Protein AF-A0A899FP35-F1 (afdb_monomer_lite)

Structure (mmCIF, N/CA/C/O backbone):
data_AF-A0A899FP35-F1
#
_entry.id   AF-A0A899FP35-F1
#
loop_
_atom_site.group_PDB
_atom_site.id
_atom_site.type_symbol
_atom_site.label_atom_id
_atom_site.label_alt_id
_atom_site.label_comp_id
_atom_site.label_asym_id
_atom_site.label_entity_id
_atom_site.label_seq_id
_atom_site.pdbx_PDB_ins_code
_atom_site.Cartn_x
_atom_site.Cartn_y
_atom_site.Cartn_z
_atom_site.occupancy
_atom_site.B_iso_or_equiv
_atom_site.auth_seq_id
_atom_site.auth_comp_id
_atom_site.auth_asym_id
_atom_site.auth_atom_id
_atom_site.pdbx_PDB_model_num
ATOM 1 N N . MET A 1 1 ? -24.377 -4.307 20.522 1.00 33.94 1 MET A N 1
ATOM 2 C CA . MET A 1 1 ? -24.899 -4.309 19.137 1.00 33.94 1 MET A CA 1
ATOM 3 C C . MET A 1 1 ? -23.806 -3.761 18.231 1.00 33.94 1 MET A C 1
ATOM 5 O O . MET A 1 1 ? -23.578 -2.561 18.222 1.00 33.94 1 MET A O 1
ATOM 9 N N . THR A 1 2 ? -23.039 -4.625 17.567 1.00 42.44 2 THR A N 1
ATOM 10 C CA . THR A 1 2 ? -21.997 -4.194 16.625 1.00 42.44 2 THR A CA 1
ATOM 11 C C . THR A 1 2 ? -22.660 -3.916 15.279 1.00 42.44 2 THR A C 1
ATOM 13 O O . THR A 1 2 ? -23.159 -4.829 14.627 1.00 42.44 2 THR A O 1
ATOM 16 N N . HIS A 1 3 ? -22.720 -2.645 14.875 1.00 43.69 3 HIS A N 1
ATOM 17 C CA . HIS A 1 3 ? -23.179 -2.264 13.540 1.00 43.69 3 HIS A CA 1
ATOM 18 C C . HIS A 1 3 ? -22.214 -2.874 12.513 1.00 43.69 3 HIS A C 1
ATOM 20 O O . HIS A 1 3 ? -21.122 -2.361 12.270 1.00 43.69 3 HIS A O 1
ATOM 26 N N . LYS A 1 4 ? -22.588 -4.022 11.943 1.00 47.25 4 LYS A N 1
ATOM 27 C CA . LYS A 1 4 ? -21.860 -4.662 10.849 1.00 47.25 4 LYS A CA 1
ATOM 28 C C . LYS A 1 4 ? -22.169 -3.841 9.596 1.00 47.25 4 LYS A C 1
ATOM 30 O O . LYS A 1 4 ? -23.111 -4.149 8.875 1.00 47.25 4 LYS A O 1
ATOM 35 N N . ASN A 1 5 ? -21.440 -2.741 9.396 1.00 46.25 5 ASN A N 1
ATOM 36 C CA . ASN A 1 5 ? -21.504 -1.950 8.167 1.00 46.25 5 ASN A CA 1
ATOM 37 C C . ASN A 1 5 ? -21.242 -2.896 6.987 1.00 46.25 5 ASN A C 1
ATOM 39 O O . ASN A 1 5 ? -20.122 -3.373 6.808 1.00 46.25 5 ASN A O 1
ATOM 43 N N . GLN A 1 6 ? -22.293 -3.219 6.229 1.00 58.12 6 GLN A N 1
ATOM 44 C CA . GLN A 1 6 ? -22.262 -4.211 5.147 1.00 58.12 6 GLN A CA 1
ATOM 45 C C . GLN A 1 6 ? -21.555 -3.709 3.880 1.00 58.12 6 GLN A C 1
ATOM 47 O O . GLN A 1 6 ? -21.451 -4.436 2.898 1.00 58.12 6 GLN A O 1
ATOM 52 N N . HIS A 1 7 ? -21.009 -2.494 3.917 1.00 63.16 7 HIS A N 1
ATOM 53 C CA . HIS A 1 7 ? -20.227 -1.916 2.836 1.00 63.16 7 HIS A CA 1
ATOM 54 C C . HIS A 1 7 ? -18.831 -1.572 3.359 1.00 63.16 7 HIS A C 1
ATOM 56 O O . HIS A 1 7 ? -18.665 -0.673 4.184 1.00 63.16 7 HIS A O 1
ATOM 62 N N . ARG A 1 8 ? -17.824 -2.321 2.896 1.00 75.19 8 ARG A N 1
ATOM 63 C CA . ARG A 1 8 ? -16.405 -2.020 3.112 1.00 75.19 8 ARG A CA 1
ATOM 64 C C . ARG A 1 8 ? -15.884 -1.284 1.881 1.00 75.19 8 ARG A C 1
ATOM 66 O O . ARG A 1 8 ? -16.013 -1.784 0.769 1.00 75.19 8 ARG A O 1
ATOM 73 N N . LEU A 1 9 ? -15.323 -0.094 2.081 1.00 84.44 9 LEU A N 1
ATOM 74 C CA . LEU A 1 9 ? -14.649 0.652 1.021 1.00 84.44 9 LEU A CA 1
ATOM 75 C C . LEU A 1 9 ? -13.240 0.079 0.829 1.00 84.44 9 LEU A C 1
ATOM 77 O O . LEU A 1 9 ? -12.442 0.105 1.765 1.00 84.44 9 LEU A O 1
ATOM 81 N N . LEU A 1 10 ? -12.945 -0.394 -0.380 1.00 87.88 10 LEU A N 1
ATOM 82 C CA . LEU A 1 10 ? -11.598 -0.750 -0.819 1.00 87.88 10 LEU A CA 1
ATOM 83 C C . LEU A 1 10 ? -11.082 0.339 -1.761 1.00 87.88 10 LEU A C 1
ATOM 85 O O . LEU A 1 10 ? -11.732 0.663 -2.756 1.00 87.88 10 LEU A O 1
ATOM 89 N N . ILE A 1 11 ? -9.911 0.896 -1.462 1.00 89.25 11 ILE A N 1
ATOM 90 C CA . ILE A 1 11 ? -9.245 1.875 -2.320 1.00 89.25 11 ILE A CA 1
ATOM 91 C C . ILE A 1 11 ? -8.106 1.190 -3.062 1.00 89.25 11 ILE A C 1
ATOM 93 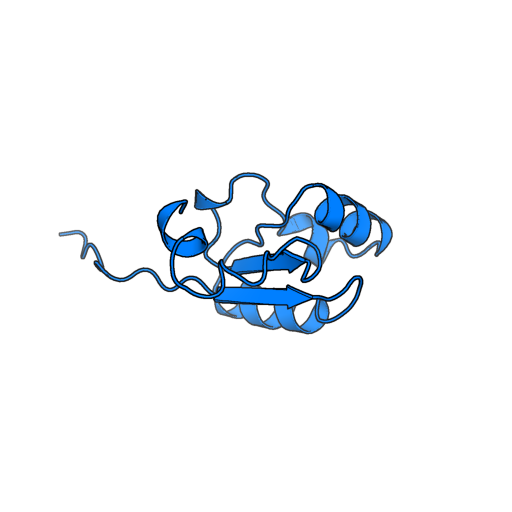O O . ILE A 1 11 ? -7.141 0.728 -2.454 1.00 89.25 11 ILE A O 1
ATOM 97 N N . LEU A 1 12 ? -8.205 1.177 -4.391 1.00 87.81 12 LEU A N 1
ATOM 98 C CA . LEU A 1 12 ? -7.159 0.680 -5.274 1.00 87.81 12 LEU A CA 1
ATOM 99 C C . LEU A 1 12 ? -6.373 1.852 -5.861 1.00 87.81 12 LEU A C 1
ATOM 101 O O . LEU A 1 12 ? -6.948 2.734 -6.502 1.00 87.81 12 LEU A O 1
ATOM 105 N N . VAL A 1 13 ? -5.053 1.848 -5.691 1.00 88.12 13 VAL A N 1
ATOM 106 C CA . VAL A 1 13 ? -4.167 2.833 -6.320 1.00 88.12 13 VAL A CA 1
ATOM 107 C C . VAL A 1 13 ? -3.196 2.123 -7.247 1.00 88.12 13 VAL A C 1
ATOM 109 O O . VAL A 1 13 ? -2.266 1.438 -6.815 1.00 88.12 13 VAL A O 1
ATOM 112 N N . ASN A 1 14 ? -3.398 2.336 -8.544 1.00 85.81 14 ASN A N 1
ATOM 113 C CA . ASN A 1 14 ? -2.481 1.865 -9.571 1.00 85.81 14 ASN A CA 1
ATOM 114 C C . ASN A 1 14 ? -1.227 2.744 -9.611 1.00 85.81 14 ASN A C 1
ATOM 116 O O . ASN A 1 14 ? -1.311 3.973 -9.657 1.00 85.81 14 ASN A O 1
ATOM 120 N N . THR A 1 15 ? -0.058 2.110 -9.657 1.00 80.88 15 THR A N 1
ATOM 121 C CA . THR A 1 15 ? 1.209 2.776 -9.991 1.00 80.88 15 THR A CA 1
ATOM 122 C C . THR A 1 15 ? 1.885 2.027 -11.133 1.00 80.88 15 THR A C 1
ATOM 124 O O . THR A 1 15 ? 1.699 0.820 -11.286 1.00 80.88 15 THR A O 1
ATOM 127 N N . TYR A 1 16 ? 2.633 2.745 -11.970 1.00 74.00 16 TYR A N 1
ATOM 128 C CA . TYR A 1 16 ? 3.274 2.148 -13.141 1.00 74.00 16 TYR A CA 1
ATOM 129 C C . TYR A 1 16 ? 4.550 1.385 -12.759 1.00 74.00 16 TYR A C 1
ATOM 131 O O . TYR A 1 16 ? 4.717 0.238 -13.157 1.00 74.00 16 TYR A O 1
ATOM 139 N N . ILE A 1 17 ? 5.435 2.002 -11.966 1.00 68.06 17 ILE A N 1
ATOM 140 C CA . ILE A 1 17 ? 6.601 1.347 -11.347 1.00 68.06 17 ILE A CA 1
ATOM 141 C C . ILE A 1 17 ? 6.866 2.011 -9.985 1.00 68.06 17 ILE A C 1
ATOM 143 O O . ILE A 1 17 ? 6.507 1.453 -8.954 1.00 68.06 17 ILE A O 1
ATOM 147 N N . ILE A 1 18 ? 7.387 3.240 -9.997 1.00 76.81 18 ILE A N 1
ATOM 148 C CA . ILE A 1 18 ? 7.585 4.120 -8.834 1.00 76.81 18 ILE A CA 1
ATOM 149 C C . ILE A 1 18 ? 6.665 5.334 -9.002 1.00 76.81 18 ILE A C 1
ATOM 151 O O . ILE A 1 18 ? 6.356 5.737 -10.128 1.00 76.81 18 ILE A O 1
ATOM 155 N N . GLY A 1 19 ? 6.205 5.903 -7.897 1.00 79.69 19 GLY A N 1
ATOM 156 C CA . GLY A 1 19 ? 5.380 7.099 -7.847 1.00 79.69 19 GLY A CA 1
ATOM 157 C C . GLY A 1 19 ? 4.071 6.890 -7.086 1.00 79.69 19 GLY A C 1
ATOM 158 O O . GLY A 1 19 ? 3.507 5.797 -7.043 1.00 79.69 19 GLY A O 1
ATOM 159 N N . LYS A 1 20 ? 3.543 8.005 -6.558 1.00 86.56 20 LYS A N 1
ATOM 160 C CA . LYS A 1 20 ? 2.324 8.108 -5.726 1.00 86.56 20 LYS A CA 1
ATOM 161 C C . LYS A 1 20 ? 2.458 7.551 -4.305 1.00 86.56 20 LYS A C 1
ATOM 163 O O . LYS A 1 20 ? 1.477 7.580 -3.574 1.00 86.56 20 LYS A O 1
ATOM 168 N N . GLU A 1 21 ? 3.642 7.167 -3.848 1.00 88.12 21 GLU A N 1
ATOM 169 C CA . GLU A 1 21 ? 3.878 6.679 -2.482 1.00 88.12 21 GLU A CA 1
ATOM 170 C C . GLU A 1 21 ? 3.539 7.739 -1.432 1.00 88.12 21 GLU A C 1
ATOM 172 O O . GLU A 1 21 ? 2.902 7.451 -0.423 1.00 88.12 21 GLU A O 1
ATOM 177 N N . LYS A 1 22 ? 3.887 9.003 -1.703 1.00 89.06 22 LYS A N 1
ATOM 178 C CA . LYS A 1 22 ? 3.524 10.133 -0.836 1.00 89.06 22 LYS A CA 1
ATOM 179 C C . LYS A 1 22 ? 2.007 10.347 -0.764 1.00 89.06 22 LYS A C 1
ATOM 181 O O . LYS A 1 22 ? 1.485 10.678 0.295 1.00 89.06 22 LYS A O 1
ATOM 186 N N . LEU A 1 23 ? 1.305 10.137 -1.881 1.00 90.81 23 LEU A N 1
ATOM 187 C CA . LEU A 1 23 ? -0.159 10.185 -1.928 1.00 90.81 23 LEU A CA 1
ATOM 188 C C . LEU A 1 23 ? -0.761 9.006 -1.153 1.00 90.81 23 LEU A C 1
ATOM 190 O O . LEU A 1 23 ? -1.663 9.215 -0.349 1.00 90.81 23 LEU A O 1
ATOM 194 N N . ALA A 1 24 ? -0.239 7.795 -1.363 1.00 90.94 24 ALA A N 1
ATOM 195 C CA . ALA A 1 24 ? -0.659 6.589 -0.661 1.00 90.94 24 ALA A CA 1
ATOM 196 C C . ALA A 1 24 ? -0.515 6.755 0.854 1.00 90.94 24 ALA A C 1
ATOM 198 O O . ALA A 1 24 ? -1.482 6.545 1.574 1.00 90.94 24 ALA A O 1
ATOM 199 N N . LEU A 1 25 ? 0.636 7.243 1.324 1.00 92.81 25 LEU A N 1
ATOM 200 C CA . LEU A 1 25 ? 0.858 7.592 2.728 1.00 92.81 25 LEU A CA 1
ATOM 201 C C . LEU A 1 25 ? -0.191 8.572 3.257 1.00 92.81 25 LEU A C 1
ATOM 203 O O . LEU A 1 25 ? -0.751 8.347 4.325 1.00 92.81 25 LEU A O 1
ATOM 207 N N . GLY A 1 26 ? -0.471 9.649 2.517 1.00 93.44 26 GLY A N 1
ATOM 208 C CA . GLY A 1 26 ? -1.480 10.634 2.911 1.00 93.44 26 GLY A CA 1
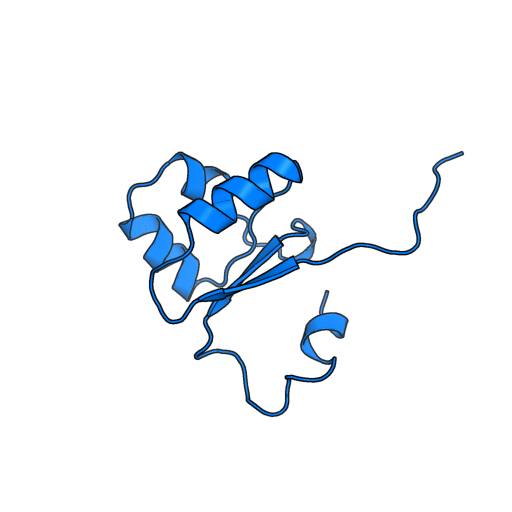ATOM 209 C C . GLY A 1 26 ? -2.860 10.002 3.099 1.00 93.44 26 GLY A C 1
ATOM 210 O O . GLY A 1 26 ? -3.471 10.162 4.151 1.00 93.44 26 GLY A O 1
ATOM 211 N N . ILE A 1 27 ? -3.309 9.224 2.112 1.00 92.94 27 ILE A N 1
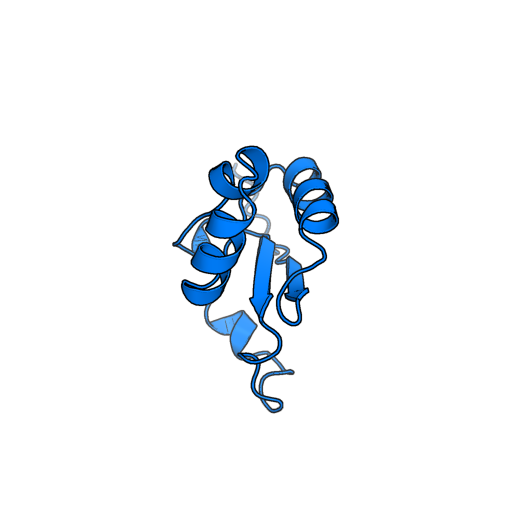ATOM 212 C CA . ILE A 1 27 ? -4.617 8.556 2.137 1.00 92.94 27 ILE A CA 1
ATOM 213 C C . ILE A 1 27 ? -4.682 7.522 3.267 1.00 92.94 27 ILE A C 1
ATOM 215 O O . ILE A 1 27 ? -5.622 7.524 4.056 1.00 92.94 27 ILE A O 1
ATOM 219 N N . VAL A 1 28 ? -3.678 6.653 3.375 1.00 93.62 28 VAL A N 1
ATOM 220 C CA . VAL A 1 28 ? -3.640 5.556 4.355 1.00 93.62 28 VAL A CA 1
ATOM 221 C C . VAL A 1 28 ? -3.644 6.086 5.783 1.00 93.62 28 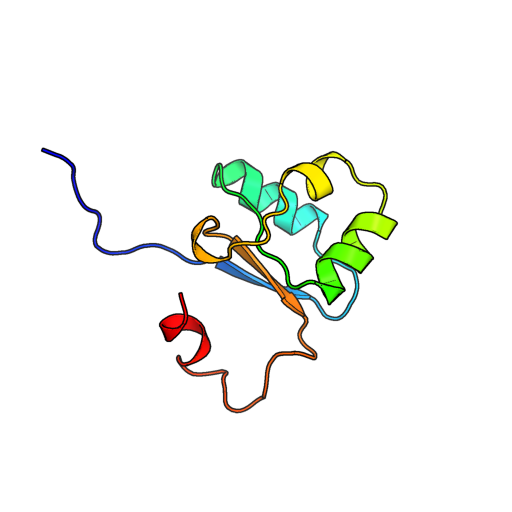VAL A C 1
ATOM 223 O O . VAL A 1 28 ? -4.389 5.573 6.618 1.00 93.62 28 VAL A O 1
ATOM 226 N N . ASN A 1 29 ? -2.888 7.155 6.048 1.00 92.44 29 ASN A N 1
ATOM 227 C CA . ASN A 1 29 ? -2.879 7.812 7.352 1.00 92.44 29 ASN A CA 1
ATOM 228 C C . ASN A 1 29 ? -4.250 8.408 7.695 1.00 92.44 29 ASN A C 1
ATOM 230 O O . ASN A 1 29 ? -4.713 8.260 8.825 1.00 92.44 29 ASN A O 1
ATOM 234 N N . SER A 1 30 ? -4.933 9.032 6.728 1.00 93.12 30 SER A N 1
ATOM 235 C CA . SER A 1 30 ? -6.297 9.538 6.929 1.00 93.12 30 SER A CA 1
ATOM 236 C C . SER A 1 30 ? -7.308 8.418 7.193 1.00 93.12 30 SER A C 1
ATOM 238 O O . SER A 1 30 ? -8.233 8.605 7.980 1.00 93.12 30 SER A O 1
ATOM 240 N N . LEU A 1 31 ? -7.120 7.248 6.577 1.00 90.56 31 LEU A N 1
ATOM 241 C CA . LEU A 1 31 ? -7.981 6.075 6.759 1.00 90.56 31 LEU A CA 1
ATOM 242 C C . LEU A 1 31 ? -7.642 5.244 8.000 1.00 90.56 31 LEU A C 1
ATOM 244 O O . LEU A 1 31 ? -8.408 4.340 8.331 1.00 90.56 31 LEU A O 1
ATOM 248 N N . LYS A 1 32 ? -6.511 5.517 8.667 1.00 91.69 32 LYS A N 1
ATOM 249 C CA . LYS A 1 32 ? -5.956 4.680 9.746 1.00 91.69 32 LYS A CA 1
ATOM 250 C C . LYS A 1 32 ? -5.868 3.201 9.336 1.00 91.69 32 LYS A C 1
ATOM 252 O O . LYS A 1 32 ? -6.237 2.314 10.102 1.00 91.69 32 LYS A O 1
ATOM 257 N N . SER A 1 33 ? -5.428 2.957 8.103 1.00 92.75 33 SER A N 1
ATOM 258 C CA . SER A 1 33 ? -5.351 1.621 7.499 1.00 92.75 33 SER A CA 1
ATOM 259 C C . SER A 1 33 ? -3.897 1.189 7.277 1.00 92.75 33 SER A C 1
ATOM 261 O O . SER A 1 33 ? -2.963 1.907 7.632 1.00 92.75 33 SER A O 1
ATOM 263 N N . LYS A 1 34 ? -3.714 0.013 6.679 1.00 94.19 34 LYS A N 1
ATOM 264 C CA . LYS A 1 34 ? -2.432 -0.501 6.179 1.00 94.19 34 LYS A CA 1
ATOM 265 C C . LYS A 1 34 ? -2.425 -0.504 4.650 1.00 94.19 34 LYS A C 1
ATOM 267 O O . LYS A 1 34 ? -3.463 -0.313 4.015 1.00 94.19 34 LYS A O 1
ATOM 272 N N . ILE A 1 35 ? -1.254 -0.727 4.063 1.00 94.44 35 ILE A N 1
ATOM 273 C CA . ILE A 1 35 ? -1.051 -0.834 2.619 1.00 94.44 35 ILE A CA 1
ATOM 274 C C . ILE A 1 35 ? -0.796 -2.291 2.275 1.00 94.44 35 ILE A C 1
ATOM 276 O O . ILE A 1 35 ? 0.242 -2.841 2.634 1.00 94.44 35 ILE A O 1
ATOM 280 N N . TYR A 1 36 ? -1.696 -2.895 1.510 1.00 93.38 36 TYR A N 1
ATOM 281 C CA . TYR A 1 36 ? -1.356 -4.119 0.800 1.00 93.38 36 TYR A CA 1
ATOM 282 C C . TYR A 1 36 ? -0.633 -3.776 -0.503 1.00 93.38 36 TYR A C 1
ATOM 284 O O . TYR A 1 36 ? -1.060 -2.897 -1.256 1.00 93.38 36 TYR A O 1
ATOM 292 N N . ALA A 1 37 ? 0.459 -4.480 -0.777 1.00 90.56 37 ALA A N 1
ATOM 293 C CA . ALA A 1 37 ? 1.169 -4.428 -2.046 1.00 90.56 37 ALA A CA 1
ATOM 294 C C . ALA A 1 37 ? 1.698 -5.826 -2.382 1.00 90.56 37 ALA A C 1
ATOM 296 O O . ALA A 1 37 ? 2.056 -6.589 -1.482 1.00 90.56 37 ALA A O 1
ATOM 297 N N . ASP A 1 38 ? 1.776 -6.159 -3.671 1.00 87.69 38 ASP A N 1
ATOM 298 C CA . ASP A 1 38 ? 2.349 -7.434 -4.107 1.00 87.69 38 ASP A CA 1
ATOM 299 C C . ASP A 1 38 ? 3.859 -7.525 -3.806 1.00 87.69 38 ASP A C 1
ATOM 301 O O . ASP A 1 38 ? 4.538 -6.523 -3.565 1.00 87.69 38 ASP A O 1
ATOM 305 N N . GLN A 1 39 ? 4.412 -8.741 -3.824 1.00 87.75 39 GLN A N 1
ATOM 306 C CA . GLN A 1 39 ? 5.823 -8.976 -3.483 1.00 87.75 39 GLN A CA 1
ATOM 307 C C . GLN A 1 39 ? 6.794 -8.154 -4.344 1.00 87.75 39 GLN A C 1
ATOM 309 O O . GLN A 1 39 ? 7.832 -7.704 -3.859 1.00 87.75 39 GLN A O 1
ATOM 314 N N . TYR A 1 40 ? 6.474 -7.952 -5.625 1.00 86.44 40 TYR A N 1
ATOM 315 C CA . TYR A 1 40 ? 7.297 -7.151 -6.529 1.00 86.44 40 TYR A CA 1
ATOM 316 C C . TYR A 1 40 ? 7.371 -5.694 -6.062 1.00 86.44 40 TYR A C 1
ATOM 318 O O . TYR A 1 40 ? 8.446 -5.096 -6.016 1.00 86.44 40 TYR A O 1
ATOM 326 N N . LYS A 1 41 ? 6.236 -5.129 -5.659 1.00 86.06 41 LYS A N 1
ATOM 327 C CA . LYS A 1 41 ? 6.140 -3.746 -5.214 1.00 86.06 41 LYS A CA 1
ATOM 328 C C . LYS A 1 41 ? 6.666 -3.530 -3.805 1.00 86.06 41 LYS A C 1
ATOM 330 O O . LYS A 1 41 ? 7.266 -2.491 -3.553 1.00 86.06 41 LYS A O 1
ATOM 335 N N . GLN A 1 42 ? 6.531 -4.516 -2.921 1.00 90.19 42 GLN A N 1
ATOM 336 C CA . GLN A 1 42 ? 7.192 -4.483 -1.615 1.00 90.19 42 GLN A CA 1
ATOM 337 C C . GLN A 1 42 ? 8.717 -4.369 -1.763 1.00 90.19 42 GLN A C 1
ATOM 339 O O . GLN A 1 42 ? 9.330 -3.559 -1.071 1.00 90.19 42 GLN A O 1
ATOM 344 N N . LYS A 1 43 ? 9.327 -5.085 -2.724 1.00 90.00 43 LYS A N 1
ATOM 345 C CA . LYS A 1 43 ? 10.763 -4.940 -3.032 1.00 90.00 43 LYS A CA 1
ATOM 346 C C . LYS A 1 43 ? 11.103 -3.519 -3.475 1.00 90.00 43 LYS A C 1
ATOM 348 O O . LYS A 1 43 ? 12.028 -2.928 -2.931 1.00 90.00 43 LYS A O 1
ATOM 353 N N . ILE A 1 44 ? 10.327 -2.942 -4.394 1.00 89.94 44 ILE A N 1
ATOM 354 C CA . ILE A 1 44 ? 10.523 -1.549 -4.829 1.00 89.94 44 ILE A CA 1
ATOM 355 C C . ILE A 1 44 ? 10.443 -0.590 -3.638 1.00 89.94 44 ILE A C 1
ATOM 357 O O . ILE A 1 44 ? 11.336 0.228 -3.466 1.00 89.94 44 ILE A O 1
ATOM 361 N N . ILE A 1 45 ? 9.410 -0.714 -2.800 1.00 90.19 45 ILE A N 1
ATOM 362 C CA . ILE A 1 45 ? 9.216 0.143 -1.622 1.00 90.19 45 ILE A CA 1
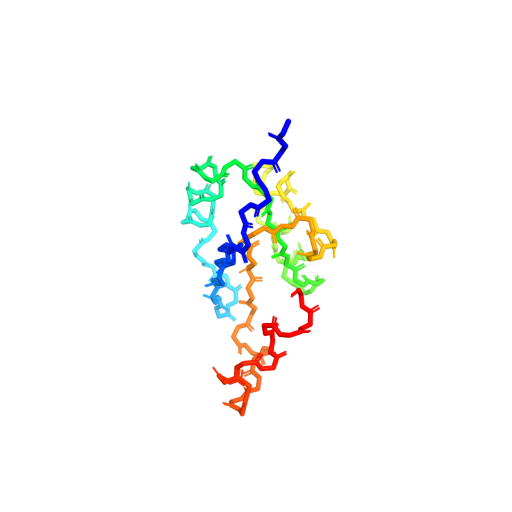ATOM 363 C C . ILE A 1 45 ? 10.377 0.010 -0.636 1.00 90.19 45 ILE A C 1
ATOM 365 O O . ILE A 1 45 ? 10.828 1.019 -0.100 1.00 90.19 45 ILE A O 1
ATOM 369 N N . SER A 1 46 ? 10.899 -1.202 -0.439 1.00 89.62 46 SER A N 1
ATOM 370 C CA . SER A 1 46 ? 12.060 -1.419 0.428 1.00 89.62 46 SER A CA 1
ATOM 371 C C . SER A 1 46 ? 13.301 -0.665 -0.065 1.00 89.62 46 SER A C 1
ATOM 373 O O . SER A 1 46 ? 14.035 -0.106 0.743 1.00 89.62 46 SER A O 1
ATOM 375 N N . CYS A 1 47 ? 13.478 -0.545 -1.386 1.00 91.81 47 CYS A N 1
ATOM 376 C CA . CYS A 1 47 ? 14.560 0.228 -1.998 1.00 91.81 47 CYS A CA 1
ATOM 377 C C . CYS A 1 47 ? 14.360 1.752 -1.919 1.00 91.81 47 CYS A C 1
ATOM 379 O O . CYS A 1 47 ? 15.281 2.489 -2.252 1.00 91.81 47 CYS A O 1
ATOM 381 N N . LEU A 1 48 ? 13.177 2.242 -1.527 1.00 89.81 48 LEU A N 1
ATOM 382 C CA . LEU A 1 48 ? 12.919 3.680 -1.363 1.00 89.81 48 LEU A CA 1
ATOM 383 C C . LEU A 1 48 ? 13.367 4.219 0.003 1.00 89.81 48 LEU A C 1
ATOM 385 O O . LEU A 1 48 ? 13.222 5.417 0.238 1.00 89.81 48 LEU A O 1
ATOM 389 N N . GLU A 1 49 ? 13.834 3.349 0.909 1.00 90.25 49 GLU A N 1
ATOM 390 C CA . GLU A 1 49 ? 14.362 3.710 2.238 1.00 90.25 49 GLU A CA 1
ATOM 391 C C . GLU A 1 49 ? 13.403 4.587 3.073 1.00 90.25 49 GLU A C 1
ATOM 393 O O . GLU A 1 49 ? 13.800 5.373 3.930 1.00 90.25 49 GLU A O 1
ATOM 398 N N . ASN A 1 50 ? 12.094 4.452 2.837 1.00 91.25 50 ASN A N 1
ATOM 399 C CA . ASN A 1 50 ? 11.067 5.208 3.545 1.00 91.25 50 ASN A CA 1
ATOM 400 C C . ASN A 1 50 ? 10.451 4.361 4.663 1.00 91.25 50 ASN A C 1
ATOM 402 O O . ASN A 1 50 ? 9.481 3.635 4.445 1.00 91.25 50 ASN A O 1
ATOM 406 N N . GLU A 1 51 ? 10.975 4.497 5.879 1.00 92.06 51 GLU A N 1
ATOM 407 C CA . GLU A 1 51 ? 10.524 3.732 7.052 1.00 92.06 51 GLU A CA 1
ATOM 408 C C . GLU A 1 51 ? 9.023 3.883 7.350 1.00 92.06 51 GLU A C 1
ATOM 410 O O . GLU A 1 51 ? 8.352 2.923 7.738 1.00 92.06 51 GLU A O 1
ATOM 415 N N . LYS A 1 52 ? 8.449 5.072 7.118 1.00 91.94 52 LYS A N 1
ATOM 416 C CA . LYS A 1 52 ? 7.011 5.310 7.336 1.00 91.94 52 LYS A CA 1
ATOM 417 C C . LYS A 1 52 ? 6.153 4.525 6.352 1.00 91.94 52 LYS A C 1
ATOM 419 O O . LYS A 1 52 ? 5.080 4.063 6.711 1.00 91.94 52 LYS A O 1
ATOM 424 N N . LEU A 1 53 ? 6.609 4.391 5.112 1.00 91.50 53 LEU A N 1
ATOM 425 C CA . LEU A 1 53 ? 5.910 3.610 4.097 1.00 91.50 53 LEU A CA 1
ATOM 426 C C . LEU A 1 53 ? 6.070 2.113 4.358 1.00 91.50 53 LEU A C 1
ATOM 428 O O . LEU A 1 53 ? 5.083 1.382 4.348 1.00 91.50 53 LEU A O 1
ATOM 432 N N . SER A 1 54 ? 7.299 1.677 4.636 1.00 92.56 54 SER A N 1
ATOM 433 C CA . SER A 1 54 ? 7.624 0.273 4.883 1.00 92.56 54 SER A CA 1
ATOM 434 C C . SER A 1 54 ? 6.921 -0.283 6.121 1.00 92.56 54 SER A C 1
ATOM 436 O O . SER A 1 54 ? 6.476 -1.424 6.100 1.00 92.56 54 SER A O 1
ATOM 438 N N . SER A 1 55 ? 6.746 0.523 7.174 1.00 93.81 55 SER A N 1
ATOM 439 C CA . SER A 1 55 ? 6.038 0.101 8.395 1.00 93.81 55 SER A CA 1
ATOM 440 C C . SER A 1 55 ? 4.526 -0.087 8.215 1.00 93.81 55 SER A C 1
ATOM 442 O O . SER A 1 55 ? 3.894 -0.751 9.034 1.00 93.81 55 SER A O 1
ATOM 444 N N . LEU A 1 56 ? 3.939 0.461 7.146 1.00 94.81 56 LEU A N 1
ATOM 445 C CA . LEU A 1 56 ? 2.517 0.308 6.825 1.00 94.81 56 LEU A CA 1
ATOM 446 C C . LEU A 1 56 ? 2.238 -0.858 5.872 1.00 94.81 56 LEU A C 1
ATOM 448 O O . LEU A 1 56 ? 1.069 -1.140 5.603 1.00 94.81 56 LEU A O 1
ATOM 452 N N . LEU A 1 57 ? 3.272 -1.516 5.340 1.00 94.06 57 LEU A N 1
ATOM 453 C CA . LEU A 1 57 ? 3.103 -2.635 4.422 1.00 94.06 57 LEU A CA 1
ATOM 454 C C . LEU A 1 57 ? 2.591 -3.886 5.135 1.00 94.06 57 LEU A C 1
ATOM 456 O O . LEU A 1 57 ? 3.074 -4.261 6.202 1.00 94.06 57 LEU A O 1
ATOM 460 N N . ILE A 1 58 ? 1.640 -4.562 4.495 1.00 94.00 58 ILE A N 1
ATOM 461 C CA . ILE A 1 58 ? 1.127 -5.861 4.916 1.00 94.00 58 ILE A CA 1
ATOM 462 C C . ILE A 1 58 ? 1.112 -6.833 3.734 1.00 94.00 58 ILE A C 1
ATOM 464 O O . ILE A 1 58 ? 0.888 -6.444 2.584 1.00 94.00 58 ILE A O 1
ATOM 468 N N . SER A 1 59 ? 1.353 -8.108 4.026 1.00 88.06 59 SER A N 1
ATOM 469 C CA . SER A 1 59 ? 1.344 -9.181 3.025 1.00 88.06 59 SER A CA 1
ATOM 470 C C . SER A 1 59 ? -0.028 -9.821 2.850 1.00 88.06 5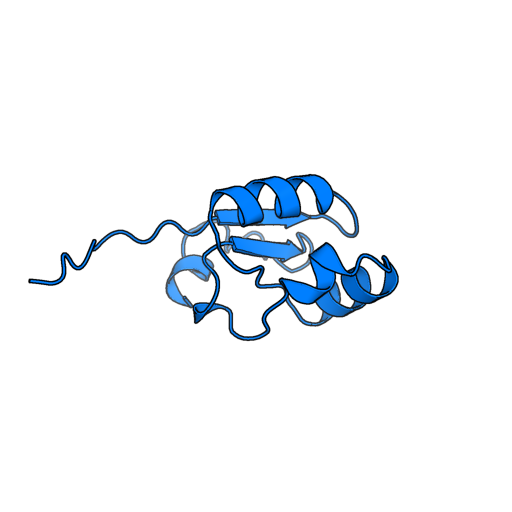9 SER A C 1
ATOM 472 O O . SER A 1 59 ? -0.293 -10.362 1.779 1.00 88.06 59 SER A O 1
ATOM 474 N N . ASP A 1 60 ? -0.891 -9.760 3.869 1.00 87.56 60 ASP A N 1
ATOM 475 C CA . ASP A 1 60 ? -2.272 -10.229 3.772 1.00 87.56 60 ASP A CA 1
ATOM 476 C C . ASP A 1 60 ? -3.170 -9.099 3.231 1.00 87.56 60 ASP A C 1
ATOM 478 O O . ASP A 1 60 ? -3.343 -8.071 3.893 1.00 87.56 60 ASP A O 1
ATOM 482 N N . PRO A 1 61 ? -3.757 -9.254 2.036 1.00 87.44 61 PRO A N 1
ATOM 483 C CA . PRO A 1 61 ? -4.638 -8.247 1.457 1.00 87.44 61 PRO A CA 1
ATOM 484 C C . PRO A 1 61 ? -5.943 -8.034 2.235 1.00 87.44 61 PRO A C 1
ATOM 486 O O . PRO A 1 61 ? -6.528 -6.955 2.129 1.00 87.44 61 PRO A O 1
ATOM 489 N N . SER A 1 62 ? -6.394 -9.015 3.023 1.00 85.50 62 SER A N 1
ATOM 490 C CA . SER A 1 62 ? -7.616 -8.915 3.832 1.00 85.50 62 SER A CA 1
ATOM 491 C C . SER A 1 62 ? -7.457 -7.989 5.047 1.00 85.50 62 SER A C 1
ATOM 493 O O . SER A 1 62 ? -8.444 -7.478 5.583 1.00 85.50 62 SER A O 1
ATOM 495 N N . GLU A 1 63 ? -6.212 -7.711 5.446 1.00 88.06 63 GLU A N 1
ATOM 496 C CA . GLU A 1 63 ? -5.869 -6.802 6.542 1.00 88.06 63 GLU A CA 1
ATOM 497 C C . GLU A 1 63 ? -5.844 -5.319 6.134 1.00 88.06 63 GLU A C 1
ATOM 499 O O . GLU A 1 63 ? -5.692 -4.446 6.995 1.00 88.06 63 GLU A O 1
ATOM 504 N N . ALA A 1 64 ? -5.973 -5.006 4.840 1.00 90.69 64 ALA A N 1
ATOM 505 C CA . ALA A 1 64 ? -5.854 -3.648 4.323 1.00 90.69 64 ALA A CA 1
ATOM 506 C C . ALA A 1 64 ? -7.052 -3.243 3.460 1.00 90.69 64 ALA A C 1
ATOM 508 O O . ALA A 1 64 ? -7.445 -3.932 2.524 1.00 90.69 64 ALA A O 1
ATOM 509 N N . SER A 1 65 ? -7.573 -2.043 3.718 1.00 89.44 65 SER A N 1
ATOM 510 C CA . SER A 1 65 ? -8.562 -1.378 2.854 1.00 89.44 65 SER A CA 1
ATOM 511 C C . SER A 1 65 ? -7.929 -0.494 1.773 1.00 89.44 65 SER A C 1
ATOM 513 O O . SER A 1 65 ? -8.642 0.155 1.007 1.00 89.44 65 SER A O 1
ATOM 515 N N . PHE A 1 66 ? -6.596 -0.448 1.706 1.00 92.88 66 PHE A N 1
ATOM 516 C CA . PHE A 1 66 ? -5.841 0.305 0.712 1.00 92.88 66 PHE A CA 1
ATOM 517 C C . PHE A 1 66 ? -4.825 -0.608 0.027 1.00 92.88 66 PHE A C 1
ATOM 519 O O . PHE A 1 66 ? -3.941 -1.173 0.674 1.00 92.88 66 PHE A O 1
ATOM 526 N N . HIS A 1 67 ? -4.953 -0.761 -1.287 1.00 91.38 67 HIS A N 1
ATOM 527 C CA . HIS A 1 67 ? -4.131 -1.668 -2.084 1.00 91.38 67 HIS A CA 1
ATOM 528 C C . HIS A 1 67 ? -3.345 -0.876 -3.128 1.00 91.38 67 HIS A C 1
ATOM 530 O O . HIS A 1 67 ? -3.910 -0.184 -3.979 1.00 91.38 67 HIS A O 1
ATOM 536 N N . LEU A 1 68 ? -2.021 -0.997 -3.079 1.00 90.00 68 LEU A N 1
ATOM 537 C CA . LEU A 1 68 ? -1.102 -0.397 -4.033 1.00 90.00 68 LEU A CA 1
ATOM 538 C C . LEU A 1 68 ? -0.777 -1.436 -5.117 1.00 90.00 68 LEU A C 1
ATOM 540 O O . LEU A 1 68 ? 0.029 -2.338 -4.907 1.00 90.00 68 LEU A O 1
ATOM 544 N N . VAL A 1 69 ? -1.355 -1.294 -6.310 1.00 85.62 69 VAL A N 1
ATOM 545 C CA . VAL A 1 69 ? -1.273 -2.313 -7.377 1.00 85.62 69 VAL A CA 1
ATOM 546 C C . VAL A 1 69 ? -0.386 -1.837 -8.522 1.00 85.62 69 VAL A C 1
ATOM 548 O O . VAL A 1 69 ? -0.353 -0.649 -8.848 1.00 85.62 69 VAL A O 1
ATOM 551 N N . ASN A 1 70 ? 0.440 -2.720 -9.082 1.00 81.50 70 ASN A N 1
ATOM 552 C CA . ASN A 1 70 ? 1.228 -2.402 -10.272 1.00 81.50 70 ASN A CA 1
ATOM 553 C C . ASN A 1 70 ? 0.347 -2.511 -11.527 1.00 81.50 70 ASN A C 1
ATOM 555 O O . ASN A 1 70 ? -0.268 -3.549 -11.754 1.00 81.50 70 ASN A O 1
ATOM 559 N N . PHE A 1 71 ? 0.332 -1.470 -12.364 1.00 75.00 71 PHE A N 1
ATOM 560 C CA . PHE A 1 71 ? -0.420 -1.449 -13.621 1.00 75.00 71 PHE A CA 1
ATOM 561 C C . PHE A 1 71 ? -0.054 -2.610 -14.559 1.00 75.00 71 PHE A C 1
ATOM 563 O O . PHE A 1 71 ? -0.937 -3.170 -15.201 1.00 75.00 71 PHE A O 1
ATOM 570 N N . ARG A 1 72 ? 1.223 -3.026 -14.603 1.00 69.31 72 ARG A N 1
ATOM 571 C CA . ARG A 1 72 ? 1.667 -4.178 -15.415 1.00 69.31 72 ARG A CA 1
ATOM 572 C C . ARG A 1 72 ? 0.986 -5.488 -15.023 1.00 69.31 72 ARG A C 1
ATOM 574 O O . ARG A 1 72 ? 0.807 -6.348 -15.876 1.00 69.31 72 ARG A O 1
ATOM 581 N N . ASN A 1 73 ? 0.608 -5.623 -13.754 1.00 62.62 73 ASN A N 1
ATOM 582 C CA . ASN A 1 73 ? 0.000 -6.834 -13.213 1.00 62.62 73 ASN A CA 1
ATOM 583 C C . ASN A 1 73 ? -1.533 -6.799 -13.303 1.00 62.62 73 ASN A C 1
ATOM 585 O O . ASN A 1 73 ? -2.185 -7.678 -12.751 1.00 62.62 73 ASN A O 1
ATOM 589 N N . MET A 1 74 ? -2.120 -5.807 -13.989 1.00 62.97 74 MET A N 1
ATOM 590 C CA . MET A 1 74 ? -3.562 -5.714 -14.202 1.00 62.97 74 MET A CA 1
ATOM 591 C C . MET A 1 74 ? -3.928 -6.113 -15.647 1.00 62.97 74 MET A C 1
ATOM 593 O O . MET A 1 74 ? -3.865 -5.273 -16.548 1.00 62.97 74 MET A O 1
ATOM 597 N N . PRO A 1 75 ? -4.338 -7.374 -15.896 1.00 59.72 75 PRO A N 1
ATOM 598 C CA . PRO A 1 75 ? -4.897 -7.790 -17.178 1.00 59.72 75 PRO A CA 1
ATOM 599 C C . PRO A 1 75 ? -6.059 -6.889 -17.606 1.00 59.72 75 PRO A C 1
ATOM 601 O O . PRO A 1 75 ? -6.960 -6.596 -16.817 1.00 59.72 75 PRO A O 1
ATOM 604 N N . ILE A 1 76 ? -6.055 -6.479 -18.874 1.00 56.94 76 ILE A N 1
ATOM 605 C CA . ILE A 1 76 ? -7.018 -5.536 -19.470 1.00 56.94 76 ILE A CA 1
ATOM 606 C C . ILE A 1 76 ? -8.479 -6.009 -19.317 1.00 56.94 76 ILE A C 1
ATOM 608 O O . ILE A 1 76 ? -9.376 -5.185 -19.137 1.00 56.94 76 ILE A O 1
ATOM 612 N N . GLU A 1 77 ? -8.711 -7.323 -19.289 1.00 53.25 77 GLU A N 1
ATOM 613 C CA . GLU A 1 77 ? -10.031 -7.958 -19.131 1.00 53.25 77 GLU A CA 1
ATOM 614 C C . GLU A 1 77 ? -10.566 -7.939 -17.684 1.00 53.25 77 GLU A C 1
ATOM 616 O O . GLU A 1 77 ? -11.760 -8.125 -17.459 1.00 53.25 77 GLU A O 1
ATOM 621 N N . LEU A 1 78 ? -9.718 -7.654 -16.686 1.00 50.41 78 LEU A N 1
ATOM 622 C CA . LEU A 1 78 ? -10.082 -7.619 -15.261 1.00 50.41 78 LEU A CA 1
ATOM 623 C C . LEU A 1 78 ? -10.476 -6.222 -14.758 1.00 50.41 78 LEU A C 1
ATOM 625 O O . LEU A 1 78 ? -10.687 -6.041 -13.558 1.00 50.41 78 LEU A O 1
ATOM 629 N N . ARG A 1 79 ? -10.641 -5.238 -15.658 1.00 52.69 79 ARG A N 1
ATOM 630 C CA . ARG A 1 79 ? -11.235 -3.927 -15.318 1.00 52.69 79 ARG A CA 1
ATOM 631 C C . ARG A 1 79 ? -12.615 -4.051 -14.668 1.00 52.69 79 ARG A C 1
ATOM 633 O O . ARG A 1 79 ? -12.995 -3.168 -13.908 1.00 52.69 79 ARG A O 1
ATOM 640 N N . ASN A 1 80 ? -13.313 -5.160 -14.910 1.00 44.03 80 ASN A N 1
ATOM 641 C CA . ASN A 1 80 ? -14.611 -5.446 -14.327 1.00 44.03 80 ASN A CA 1
ATOM 642 C C . ASN A 1 80 ? -14.502 -6.588 -13.304 1.00 44.03 80 ASN A C 1
ATOM 644 O O . ASN A 1 80 ? -14.453 -7.768 -13.642 1.00 44.03 80 ASN A O 1
ATOM 648 N N . ILE A 1 81 ? -14.531 -6.205 -12.026 1.00 46.62 81 ILE A N 1
ATOM 649 C CA . ILE A 1 81 ? -15.148 -6.966 -10.930 1.00 46.62 81 ILE A CA 1
ATOM 650 C C . ILE A 1 81 ? -14.380 -8.205 -10.401 1.00 46.62 81 ILE A C 1
ATOM 652 O O . ILE A 1 81 ? -14.421 -8.454 -9.200 1.00 46.62 81 ILE A O 1
ATOM 656 N N . LYS A 1 82 ? -13.611 -8.957 -11.198 1.00 44.81 82 LYS A N 1
ATOM 657 C CA . LYS A 1 82 ? -12.951 -10.192 -10.703 1.00 44.81 82 LYS A CA 1
ATOM 658 C C . LYS A 1 82 ? -11.891 -9.962 -9.611 1.00 44.81 82 LYS A C 1
ATOM 660 O O . LYS A 1 82 ? -11.802 -10.776 -8.700 1.00 44.81 82 LYS A O 1
ATOM 665 N N . TYR A 1 83 ? -11.146 -8.852 -9.653 1.00 51.66 83 TYR A N 1
ATOM 666 C CA . TYR A 1 83 ? -10.209 -8.476 -8.575 1.00 51.66 83 TYR A CA 1
ATOM 667 C C . TYR A 1 83 ? -10.930 -8.122 -7.260 1.00 51.66 83 TYR A C 1
ATOM 669 O O . TYR A 1 83 ? -10.358 -8.286 -6.191 1.00 51.66 83 TYR A O 1
ATOM 677 N N . LEU A 1 84 ? -12.184 -7.657 -7.332 1.00 48.75 84 LEU A N 1
ATOM 678 C CA . LEU A 1 84 ? -12.995 -7.303 -6.161 1.00 48.75 84 LEU A CA 1
ATOM 679 C C . LEU A 1 84 ? -13.616 -8.526 -5.474 1.00 48.75 84 LEU A C 1
ATOM 681 O O . LEU A 1 84 ? -14.011 -8.416 -4.325 1.00 48.75 84 LEU A O 1
ATOM 685 N N . PHE A 1 85 ? -13.715 -9.674 -6.153 1.00 45.88 85 PHE A N 1
ATOM 686 C CA . PHE A 1 85 ? -14.273 -10.905 -5.576 1.00 45.88 85 PHE A CA 1
ATOM 687 C C . PHE A 1 85 ? -13.226 -11.833 -4.946 1.00 45.88 85 PHE A C 1
ATOM 689 O O . PHE A 1 85 ? -13.595 -12.853 -4.369 1.00 45.88 85 PHE A O 1
ATOM 696 N N . GLN A 1 86 ? -11.934 -11.511 -5.062 1.00 50.59 86 GLN A N 1
ATOM 697 C CA . GLN A 1 86 ? -10.863 -12.238 -4.370 1.00 50.59 86 GLN A CA 1
ATOM 698 C C . GLN A 1 86 ? -10.541 -11.667 -2.976 1.00 50.59 86 GLN A C 1
ATOM 700 O O . GLN A 1 86 ? -9.698 -12.242 -2.289 1.00 50.59 86 GLN A O 1
ATOM 705 N N . TYR A 1 87 ? -11.218 -10.589 -2.550 1.00 45.62 87 TYR A N 1
ATOM 706 C CA . TYR A 1 87 ? -11.017 -9.899 -1.269 1.00 45.62 87 TYR A CA 1
ATOM 707 C C . TYR A 1 87 ? -12.327 -9.673 -0.512 1.00 45.62 87 TYR A C 1
ATOM 709 O O . TYR A 1 87 ? -13.327 -9.299 -1.163 1.00 45.62 87 TYR A O 1
#

Sequence (87 aa):
MTHKNQHRLLILVNTYIIGKEKLALGIVNSLKSKIYADQYKQKIISCLENEKLSSLLISDPSEASFHLVNFRNMPIELRNIKYLFQY

Organism: NCBI:txid38082

Radius of gyration: 13.57 Å; chains: 1; bounding box: 40×23×39 Å

Secondary structure (DSSP, 8-state):
-----S----EEEEESSS--HHHHHHHHHHHT--EEE-HHHHHHHHTTT-HHHHTTEES-GGG-SEEEEEGGGS-GGGGTTGGGS--

Foldseek 3Di:
DDPPPVDQAAAEDEDAQDDCLVVLLVVCVVVVWAEEEDPNNLVVVVVVVDPSNNVRYDPDPVRGSYYYYHPVPDDPVVPPDPVVVVD

pLDDT: mean 78.72, std 17.58, range [33.94, 94.81]